Protein AF-A0A0M3KHB4-F1 (afdb_monomer)

Secondary structure (DSSP, 8-state):
--HHHHHHHHHHHHHHHH-TTTTTSPP--EEEEEEE-TTS-EEEEEEE--S-HHHHHHHEEEEEEEETTEEEEEEEEETT--S-SEEEETTTEEEEEE---BTTB--PPEEEEEE--

Sequence (117 aa):
LEFCHVVGLNILYDVTNFNEFIVATPPMACSSIVTEDSKGAILHGRNLDYMMQGLMKNISILVDFTQNHKVVYSSVTFAFFAGITTGQRPNAFTLSLNARSVYCKTEPPFIFALKTS

Foldseek 3Di:
DDPVVLVCQQCVVVCCLPDPVNPVDPDFDKDKDWDADPVRFIDIDIDTDDPPCVQQVVQWDWDFDDDPNHGQKIAGDGPSHPDGQWIDGPQFWTWHWARDDDVPDDDDTDIDIDTGD

Organism: Anisakis simplex (NCBI:txid6269)

Structure (mmCIF, N/CA/C/O backbone):
data_AF-A0A0M3KHB4-F1
#
_entry.id   AF-A0A0M3KHB4-F1
#
loop_
_atom_site.group_PDB
_atom_site.id
_atom_site.type_symbol
_atom_site.label_atom_id
_atom_site.label_alt_id
_atom_site.label_comp_id
_atom_site.label_asym_id
_atom_site.label_entity_id
_atom_site.label_seq_id
_atom_site.pdbx_PDB_ins_code
_atom_site.Cartn_x
_atom_site.Cartn_y
_atom_site.Cartn_z
_atom_site.occupancy
_atom_site.B_iso_or_equiv
_atom_site.auth_seq_id
_atom_site.auth_comp_id
_atom_site.auth_asym_id
_atom_site.auth_atom_id
_atom_site.pdbx_PDB_model_n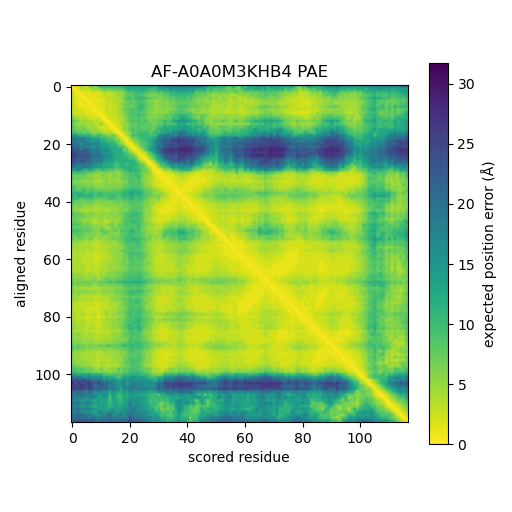um
ATOM 1 N N . LEU A 1 1 ? 19.248 -10.610 -10.320 1.00 73.62 1 LEU A N 1
ATOM 2 C CA . LEU A 1 1 ? 18.494 -9.339 -10.290 1.00 73.62 1 LEU A CA 1
ATOM 3 C C . LEU A 1 1 ? 19.510 -8.237 -10.016 1.00 73.62 1 LEU A C 1
ATOM 5 O O . LEU A 1 1 ? 20.079 -8.239 -8.936 1.00 73.62 1 LEU A O 1
ATOM 9 N N . GLU A 1 2 ? 19.806 -7.380 -10.993 1.00 88.75 2 GLU A N 1
ATOM 10 C CA . GLU A 1 2 ? 20.772 -6.277 -10.819 1.00 88.75 2 GLU A CA 1
ATOM 11 C C . GLU A 1 2 ? 20.215 -5.127 -9.968 1.00 88.75 2 GLU A C 1
ATOM 13 O O . GLU A 1 2 ? 19.006 -4.876 -9.971 1.00 88.75 2 GLU A O 1
ATOM 18 N N . PHE A 1 3 ? 21.104 -4.378 -9.308 1.00 87.50 3 PHE A N 1
ATOM 19 C CA . PHE A 1 3 ? 20.752 -3.213 -8.484 1.00 87.50 3 PHE A CA 1
ATOM 20 C C . PHE A 1 3 ? 19.894 -2.189 -9.243 1.00 87.50 3 PHE A C 1
ATOM 22 O O . PHE A 1 3 ? 18.892 -1.705 -8.717 1.00 87.50 3 PHE A O 1
ATOM 29 N N . CYS A 1 4 ? 20.216 -1.931 -10.513 1.00 87.19 4 CYS A N 1
ATOM 30 C CA . CYS A 1 4 ? 19.464 -1.007 -11.362 1.00 87.19 4 CYS A CA 1
ATOM 31 C C . CYS A 1 4 ? 17.982 -1.392 -11.507 1.00 87.19 4 CYS A C 1
ATOM 33 O O . CYS A 1 4 ? 17.131 -0.509 -11.573 1.00 87.19 4 CYS A O 1
ATOM 35 N N . HIS A 1 5 ? 17.647 -2.689 -11.510 1.00 84.81 5 HIS A N 1
ATOM 36 C CA . HIS A 1 5 ? 16.253 -3.136 -11.594 1.00 84.81 5 HIS A CA 1
ATOM 37 C C . HIS A 1 5 ? 15.487 -2.876 -10.293 1.00 84.81 5 HIS A C 1
ATOM 39 O O . HIS A 1 5 ? 14.330 -2.468 -10.338 1.00 84.81 5 HIS A O 1
ATOM 45 N N . VAL A 1 6 ? 16.133 -3.070 -9.138 1.00 86.56 6 VAL A N 1
ATOM 46 C CA . VAL A 1 6 ? 15.533 -2.773 -7.827 1.00 86.56 6 VAL A CA 1
ATOM 47 C C . VAL A 1 6 ? 15.284 -1.275 -7.696 1.00 86.56 6 VAL A C 1
ATOM 49 O O . VAL A 1 6 ? 14.182 -0.865 -7.343 1.00 86.56 6 VAL A O 1
ATOM 52 N N . VAL A 1 7 ? 16.277 -0.449 -8.037 1.00 87.81 7 VAL A N 1
ATOM 53 C CA . VAL A 1 7 ? 16.118 1.011 -8.043 1.00 87.81 7 VAL A CA 1
ATOM 54 C C . VAL A 1 7 ? 14.996 1.419 -8.994 1.00 87.81 7 VAL A C 1
ATOM 56 O O . VAL A 1 7 ? 14.117 2.176 -8.593 1.00 87.81 7 VAL A O 1
ATOM 59 N N . GLY A 1 8 ? 14.970 0.851 -10.204 1.00 84.12 8 GLY A N 1
ATOM 60 C CA . GLY A 1 8 ? 13.918 1.085 -11.191 1.00 84.12 8 GLY A CA 1
ATOM 61 C C . GLY A 1 8 ? 12.515 0.798 -10.654 1.00 84.12 8 GLY A C 1
ATOM 62 O O . GLY A 1 8 ? 11.627 1.618 -10.846 1.00 84.12 8 GLY A O 1
ATOM 63 N N . LEU A 1 9 ? 12.318 -0.306 -9.924 1.00 82.94 9 LEU A N 1
ATOM 64 C CA . LEU A 1 9 ? 11.037 -0.630 -9.280 1.00 82.94 9 LEU A CA 1
ATOM 65 C C . LEU A 1 9 ? 10.676 0.338 -8.144 1.00 82.94 9 LEU A C 1
ATOM 67 O O . LEU A 1 9 ? 9.507 0.684 -7.993 1.00 82.94 9 LEU A O 1
ATOM 71 N N . ASN A 1 10 ? 11.661 0.802 -7.370 1.00 85.94 10 ASN A N 1
ATOM 72 C CA . ASN A 1 10 ? 11.435 1.739 -6.263 1.00 85.94 10 ASN A CA 1
ATOM 73 C C . ASN A 1 10 ? 11.015 3.131 -6.721 1.00 85.94 10 ASN A C 1
ATOM 75 O O . ASN A 1 10 ? 10.249 3.783 -6.022 1.00 85.94 10 ASN A O 1
ATOM 79 N N . ILE A 1 11 ? 11.454 3.548 -7.906 1.00 83.81 11 ILE A N 1
ATOM 80 C CA . ILE A 1 11 ? 11.041 4.817 -8.510 1.00 83.81 11 ILE A CA 1
ATOM 81 C C . ILE A 1 11 ? 9.954 4.634 -9.572 1.00 83.81 11 ILE A C 1
ATOM 83 O O . ILE A 1 11 ? 9.504 5.621 -10.138 1.00 83.81 11 ILE A O 1
ATOM 87 N N . LEU A 1 12 ? 9.524 3.400 -9.872 1.00 77.69 12 LEU A N 1
ATOM 88 C CA . LEU A 1 12 ? 8.580 3.120 -10.958 1.00 77.69 12 LEU A CA 1
ATOM 89 C C . LEU A 1 12 ? 7.276 3.884 -10.755 1.00 77.69 12 LEU A C 1
ATOM 91 O O . LEU A 1 12 ? 6.792 4.522 -11.685 1.00 77.69 12 LEU A O 1
ATOM 95 N N . TYR A 1 13 ? 6.730 3.830 -9.539 1.00 67.88 13 TYR A N 1
ATOM 96 C CA . TYR A 1 13 ? 5.481 4.504 -9.191 1.00 67.88 13 TYR A CA 1
ATOM 97 C C . TYR A 1 13 ? 5.566 6.023 -9.367 1.00 67.88 13 TYR A C 1
ATOM 99 O O . TYR A 1 13 ? 4.618 6.653 -9.826 1.00 67.88 13 TYR A O 1
ATOM 107 N N . ASP A 1 14 ? 6.720 6.598 -9.047 1.00 71.88 14 ASP A N 1
ATOM 108 C CA . ASP A 1 14 ? 6.966 8.024 -9.191 1.00 71.88 14 ASP A CA 1
ATOM 109 C C . ASP A 1 14 ? 7.191 8.371 -10.668 1.00 71.88 14 ASP A C 1
ATOM 111 O O . ASP A 1 14 ? 6.446 9.149 -11.255 1.00 71.88 14 ASP A O 1
ATOM 115 N N . VAL A 1 15 ? 8.165 7.746 -11.330 1.00 70.50 15 VAL A N 1
ATOM 116 C CA . VAL A 1 15 ? 8.561 8.061 -12.713 1.00 70.50 15 VAL A CA 1
ATOM 117 C C . VAL A 1 15 ? 7.410 7.881 -13.703 1.00 70.50 15 VAL A C 1
ATOM 119 O O . VAL A 1 15 ? 7.250 8.707 -14.601 1.00 70.50 15 VAL A O 1
ATOM 122 N N . THR A 1 16 ? 6.586 6.843 -13.537 1.00 66.25 16 THR A N 1
ATOM 123 C CA . THR A 1 16 ? 5.413 6.624 -14.405 1.00 66.25 16 THR A CA 1
ATOM 124 C C . THR A 1 16 ? 4.303 7.654 -14.187 1.00 66.25 16 THR A C 1
ATOM 126 O O . THR A 1 16 ? 3.514 7.876 -15.099 1.00 66.25 16 THR A O 1
ATOM 129 N N . ASN A 1 17 ? 4.276 8.328 -13.032 1.00 61.38 17 ASN A N 1
ATOM 130 C CA . ASN A 1 17 ? 3.385 9.458 -12.753 1.00 61.38 17 ASN A CA 1
ATOM 131 C C . ASN A 1 17 ? 3.978 10.826 -13.142 1.00 61.38 17 ASN A C 1
ATOM 133 O O . ASN A 1 17 ? 3.212 11.760 -13.367 1.00 61.38 17 ASN A O 1
ATOM 137 N N . PHE A 1 18 ? 5.309 10.973 -13.194 1.00 59.72 18 PHE A N 1
ATOM 138 C CA . PHE A 1 18 ? 5.978 12.271 -13.381 1.00 59.72 18 PHE A CA 1
ATOM 139 C C . PHE A 1 18 ? 6.367 12.607 -14.827 1.00 59.72 18 PHE A C 1
ATOM 141 O O . PHE A 1 18 ? 6.552 13.783 -15.133 1.00 59.72 18 PHE A O 1
ATOM 148 N N . ASN A 1 19 ? 6.540 11.625 -15.715 1.00 54.66 19 ASN A N 1
ATOM 149 C CA . ASN A 1 19 ? 7.155 11.882 -17.021 1.00 54.66 19 ASN A CA 1
ATOM 150 C C . ASN A 1 19 ? 6.124 12.063 -18.142 1.00 54.66 19 ASN A C 1
ATOM 152 O O . ASN A 1 19 ? 5.518 11.089 -18.581 1.00 54.66 19 ASN A O 1
ATOM 156 N N . GLU A 1 20 ? 5.995 13.282 -18.678 1.00 53.94 20 GLU A N 1
ATOM 157 C CA . GLU A 1 20 ? 5.080 13.629 -19.784 1.00 53.94 20 GLU A CA 1
ATOM 158 C C . GLU A 1 20 ? 5.216 12.700 -21.012 1.00 53.94 20 GLU A C 1
ATOM 160 O O . GLU A 1 20 ? 4.230 12.377 -21.670 1.00 53.94 20 GLU A O 1
ATOM 165 N N . PHE A 1 21 ? 6.425 12.190 -21.278 1.00 52.19 21 PHE A N 1
ATOM 166 C CA . PHE A 1 21 ? 6.703 11.239 -22.364 1.00 52.19 21 PHE A CA 1
ATOM 167 C C . PHE A 1 21 ? 6.065 9.847 -22.152 1.00 52.19 21 PHE A C 1
ATOM 169 O O . PHE A 1 21 ? 5.770 9.148 -23.116 1.00 52.19 21 PHE A O 1
ATOM 176 N N . ILE A 1 22 ? 5.820 9.451 -20.897 1.00 52.44 22 ILE A N 1
ATOM 177 C CA . ILE A 1 22 ? 5.113 8.213 -20.509 1.00 52.44 22 ILE A CA 1
ATOM 178 C C . ILE A 1 22 ? 3.624 8.504 -20.204 1.00 52.44 22 ILE A C 1
ATOM 180 O O . ILE A 1 22 ? 2.781 7.615 -20.290 1.00 52.44 22 ILE A O 1
ATOM 184 N N . VAL A 1 23 ? 3.255 9.763 -19.941 1.00 48.62 23 VAL A N 1
ATOM 185 C CA . VAL A 1 23 ? 1.866 10.229 -19.710 1.00 48.62 23 VAL A CA 1
ATOM 186 C C . VAL A 1 23 ? 0.977 10.133 -20.966 1.00 48.62 23 VAL A C 1
ATOM 188 O O . VAL A 1 23 ? -0.240 10.265 -20.874 1.00 48.62 23 VAL A O 1
ATOM 191 N N . ALA A 1 24 ? 1.535 9.807 -22.138 1.00 46.31 24 ALA A N 1
ATOM 192 C CA . ALA A 1 24 ? 0.745 9.413 -23.310 1.00 46.31 24 ALA A CA 1
ATOM 193 C C . ALA A 1 24 ? -0.013 8.075 -23.121 1.00 46.31 24 ALA A C 1
ATOM 195 O O . ALA A 1 24 ? -0.871 7.733 -23.936 1.00 46.31 24 ALA A O 1
ATOM 196 N N . THR A 1 25 ? 0.278 7.321 -22.054 1.00 47.41 25 THR A N 1
ATOM 197 C CA . THR A 1 25 ? -0.516 6.160 -21.625 1.00 47.41 25 THR A CA 1
ATOM 198 C C . THR A 1 25 ? -1.530 6.552 -20.542 1.00 47.41 25 THR A C 1
ATOM 200 O O . THR A 1 25 ? -1.199 7.365 -19.680 1.00 47.41 25 THR A O 1
ATOM 203 N N . PRO A 1 26 ? -2.765 6.003 -20.569 1.00 51.03 26 PRO A N 1
ATOM 204 C CA . PRO A 1 26 ? -3.822 6.377 -19.632 1.00 51.03 26 PRO A CA 1
ATOM 205 C C . PRO A 1 26 ? -3.344 6.238 -18.179 1.00 51.03 26 PRO A C 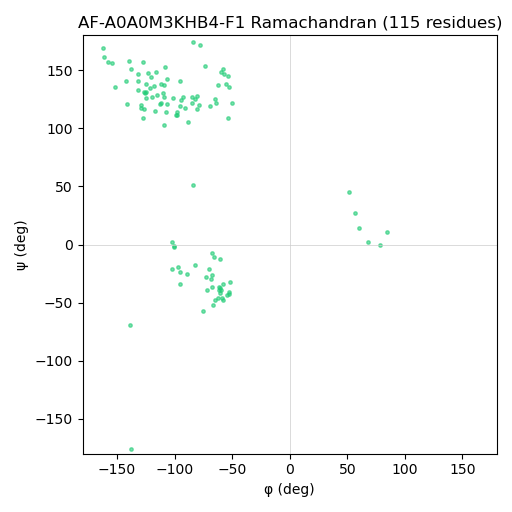1
ATOM 207 O O . PRO A 1 26 ? -2.550 5.339 -17.882 1.00 51.03 26 PRO A O 1
ATOM 210 N N . PRO A 1 27 ? -3.799 7.135 -17.286 1.00 55.19 27 PRO A N 1
ATOM 211 C CA . PRO A 1 27 ? -3.243 7.283 -15.948 1.00 55.19 27 PRO A CA 1
ATOM 212 C C . PRO A 1 27 ? -3.312 5.967 -15.177 1.00 55.19 27 PRO A C 1
ATOM 214 O O . PRO A 1 27 ? -4.267 5.203 -15.325 1.00 55.19 27 PRO A O 1
ATOM 217 N N . MET A 1 28 ? -2.325 5.728 -14.308 1.00 59.72 28 MET A N 1
ATOM 218 C CA . MET A 1 28 ? -2.473 4.735 -13.248 1.00 59.72 28 MET A CA 1
ATOM 219 C C . MET A 1 28 ? -3.751 5.060 -12.477 1.00 59.72 28 MET A C 1
ATOM 221 O O . MET A 1 28 ? -3.836 6.074 -11.781 1.00 59.72 28 MET A O 1
ATOM 225 N N . ALA A 1 29 ? -4.773 4.227 -12.655 1.00 64.12 29 ALA A N 1
ATOM 226 C CA . ALA A 1 29 ? -6.047 4.414 -11.998 1.00 64.12 29 ALA A CA 1
ATOM 227 C C . ALA A 1 29 ? -5.939 3.832 -10.589 1.00 64.12 29 ALA A C 1
ATOM 229 O O . ALA A 1 29 ? -5.517 2.700 -10.358 1.00 64.12 29 ALA A O 1
ATOM 230 N N . CYS A 1 30 ? -6.250 4.657 -9.603 1.00 74.75 30 CYS A N 1
ATOM 231 C CA . CYS A 1 30 ? -6.324 4.228 -8.222 1.00 74.75 30 CYS A CA 1
ATOM 232 C C . CYS A 1 30 ? -7.665 4.699 -7.685 1.00 74.75 30 CYS A C 1
ATOM 234 O O . CYS A 1 30 ? -7.934 5.897 -7.644 1.00 74.75 30 CYS A O 1
ATOM 236 N N . SER A 1 31 ? -8.514 3.758 -7.287 1.00 84.75 31 SER A N 1
ATOM 237 C CA . SER A 1 31 ? -9.752 4.067 -6.576 1.00 84.75 31 SER A CA 1
ATOM 238 C C . SER A 1 31 ? -9.625 3.598 -5.139 1.00 84.75 31 SER A C 1
ATOM 240 O O . SER A 1 31 ? -9.264 2.446 -4.905 1.00 84.75 31 SER A O 1
ATOM 242 N N . SER A 1 32 ? -9.944 4.478 -4.196 1.00 88.50 32 SER A N 1
ATOM 243 C CA . SER A 1 32 ? -10.046 4.153 -2.772 1.00 88.50 32 SER A CA 1
ATOM 244 C C . SER A 1 32 ? -11.421 4.554 -2.272 1.00 88.50 32 SER A C 1
ATOM 246 O O . SER A 1 32 ? -11.927 5.616 -2.630 1.00 88.50 32 SER A O 1
ATOM 248 N N . ILE A 1 33 ? -12.018 3.698 -1.453 1.00 90.12 33 ILE A N 1
ATOM 249 C CA . ILE A 1 33 ? -13.320 3.903 -0.833 1.00 90.12 33 ILE A CA 1
ATOM 250 C C . ILE A 1 33 ? -13.131 3.738 0.662 1.00 90.12 33 ILE A C 1
ATOM 252 O O . ILE A 1 33 ? -12.569 2.739 1.120 1.00 90.12 33 ILE A O 1
ATOM 256 N N . VAL A 1 34 ? -13.639 4.707 1.413 1.00 91.56 34 VAL A N 1
ATOM 257 C CA . VAL A 1 34 ? -13.748 4.590 2.858 1.00 91.56 34 VAL A CA 1
ATOM 258 C C . VAL A 1 34 ? -15.179 4.879 3.259 1.00 91.56 34 VAL A C 1
ATOM 260 O O . VAL A 1 34 ? -15.778 5.847 2.795 1.00 91.56 34 VAL A O 1
ATOM 263 N N . THR A 1 35 ? -15.734 4.007 4.087 1.00 91.69 35 THR A N 1
ATOM 264 C CA . THR A 1 35 ? -17.098 4.112 4.587 1.00 91.69 35 THR A CA 1
ATOM 265 C C . THR A 1 35 ? -17.144 3.723 6.058 1.00 91.69 35 THR A C 1
ATOM 267 O O . THR A 1 35 ? -16.249 3.044 6.562 1.00 91.69 35 THR A O 1
ATOM 270 N N . GLU A 1 36 ? -18.179 4.183 6.741 1.00 93.19 36 GLU A N 1
ATOM 271 C CA . GLU A 1 36 ? -18.501 3.832 8.116 1.00 93.19 36 GLU A CA 1
ATOM 272 C C . GLU A 1 36 ? -19.834 3.084 8.094 1.00 93.19 36 GLU A C 1
ATOM 274 O O . GLU A 1 36 ? -20.794 3.541 7.466 1.00 93.19 36 GLU A O 1
ATOM 279 N N . ASP A 1 37 ? -19.887 1.907 8.717 1.00 90.31 37 ASP A N 1
ATOM 280 C CA . ASP A 1 37 ? -21.130 1.149 8.821 1.00 90.31 37 ASP A CA 1
ATOM 281 C C . ASP A 1 37 ? -22.059 1.717 9.912 1.00 90.31 37 ASP A C 1
ATOM 283 O O . ASP A 1 37 ? -21.689 2.566 10.719 1.00 90.31 37 ASP A O 1
ATOM 287 N N . SER A 1 38 ? -23.294 1.213 9.986 1.00 94.56 38 SER A N 1
ATOM 288 C CA . SER A 1 38 ? -24.276 1.651 10.997 1.00 94.56 38 SER A CA 1
ATOM 289 C C . SER A 1 38 ? -23.856 1.421 12.461 1.00 94.56 38 SER A C 1
ATOM 291 O O . SER A 1 38 ? -24.523 1.911 13.368 1.00 94.56 38 SER A O 1
ATOM 293 N N . LYS A 1 39 ? -22.802 0.632 12.702 1.00 93.88 39 LYS A N 1
ATOM 294 C CA . LYS A 1 39 ? -22.264 0.301 14.026 1.00 93.88 39 LYS A CA 1
ATOM 295 C C . LYS A 1 39 ? -21.000 1.109 14.351 1.00 93.88 39 LYS A C 1
ATOM 297 O O . LYS A 1 39 ? -20.426 0.896 15.416 1.00 93.88 39 LYS A O 1
ATOM 302 N N . GLY A 1 40 ? -20.580 2.014 13.465 1.00 89.56 40 GLY A N 1
ATOM 303 C CA . GLY A 1 40 ? -19.376 2.830 13.616 1.00 89.56 40 GLY A CA 1
ATOM 304 C C . GLY A 1 40 ? -18.086 2.145 13.155 1.00 89.56 40 GLY A C 1
ATOM 305 O O . GLY A 1 40 ? -16.997 2.644 13.436 1.00 89.56 40 GLY A O 1
ATOM 306 N N . ALA A 1 41 ? -18.169 0.998 12.470 1.00 89.31 41 ALA A N 1
ATOM 307 C CA . ALA A 1 41 ? -16.989 0.311 11.958 1.00 89.31 41 ALA A CA 1
ATOM 308 C C . ALA A 1 41 ? -16.508 0.959 10.653 1.00 89.31 41 ALA A C 1
ATOM 310 O O . ALA A 1 41 ? -17.265 1.101 9.691 1.00 89.31 41 ALA A O 1
ATOM 311 N N . ILE A 1 42 ? -15.220 1.302 10.603 1.00 91.12 42 ILE A N 1
ATOM 312 C CA . ILE A 1 42 ? -14.586 1.881 9.416 1.00 91.12 42 ILE A CA 1
ATOM 313 C C . ILE A 1 42 ? -14.148 0.769 8.462 1.00 91.12 42 ILE A C 1
ATOM 315 O O . ILE A 1 42 ? -13.327 -0.081 8.811 1.00 91.12 42 ILE A O 1
ATOM 319 N N . LEU A 1 43 ? -14.653 0.814 7.232 1.00 91.06 43 LEU A N 1
ATOM 320 C CA . LEU A 1 43 ? -14.286 -0.080 6.140 1.00 91.06 43 LEU A CA 1
ATOM 321 C C . LEU A 1 43 ? -13.475 0.697 5.104 1.00 91.06 43 LEU A C 1
ATOM 323 O O . LEU A 1 43 ? -13.925 1.725 4.600 1.00 91.06 43 LEU A O 1
ATOM 327 N N . HIS A 1 44 ? -12.295 0.188 4.757 1.00 92.94 44 HIS A N 1
ATOM 328 C CA . HIS A 1 44 ? -11.404 0.806 3.777 1.00 92.94 44 HIS A CA 1
ATOM 329 C C . HIS A 1 44 ? -11.026 -0.219 2.710 1.00 92.94 44 HIS A C 1
ATOM 331 O O . HIS A 1 44 ? -10.387 -1.230 2.999 1.00 92.94 44 HIS A O 1
ATOM 337 N N . GLY A 1 45 ? -11.431 0.050 1.472 1.00 90.38 45 GLY A N 1
ATOM 338 C CA . GLY A 1 45 ? -11.121 -0.768 0.305 1.00 90.38 45 GLY A CA 1
ATOM 339 C C . GLY A 1 45 ? -10.509 0.069 -0.810 1.00 90.38 45 GLY A C 1
ATOM 340 O O . GLY A 1 45 ? -10.701 1.283 -0.871 1.00 90.38 45 GLY A O 1
ATOM 341 N N . ARG A 1 46 ? -9.759 -0.574 -1.705 1.00 91.38 46 ARG A N 1
ATOM 342 C CA . ARG A 1 46 ? -9.140 0.108 -2.844 1.00 91.38 46 ARG A CA 1
ATOM 343 C C . ARG A 1 46 ? -8.889 -0.847 -4.014 1.00 91.38 46 ARG A C 1
ATOM 345 O O . ARG A 1 46 ? -8.711 -2.041 -3.798 1.00 91.38 46 ARG A O 1
ATOM 352 N N . ASN A 1 47 ? -8.805 -0.310 -5.229 1.00 88.31 47 ASN A N 1
ATOM 353 C CA . ASN A 1 47 ? -8.353 -1.021 -6.429 1.00 88.31 47 ASN A CA 1
ATOM 354 C C . ASN A 1 47 ? -7.106 -0.349 -7.011 1.00 88.31 47 ASN A C 1
ATOM 356 O O . ASN A 1 47 ? -7.145 0.871 -7.189 1.00 88.31 47 ASN A O 1
ATOM 360 N N . LEU A 1 48 ? -6.021 -1.111 -7.230 1.00 85.38 48 LEU A N 1
ATOM 361 C CA . LEU A 1 48 ? -4.703 -0.636 -7.689 1.00 85.38 48 LEU A CA 1
ATOM 362 C C . LEU A 1 48 ? -4.417 -1.074 -9.119 1.00 85.38 48 LEU A C 1
ATOM 364 O O . LEU A 1 48 ? -4.009 -2.213 -9.341 1.00 85.38 48 LEU A O 1
ATOM 368 N N . ASP A 1 49 ? -4.566 -0.151 -10.065 1.00 81.62 49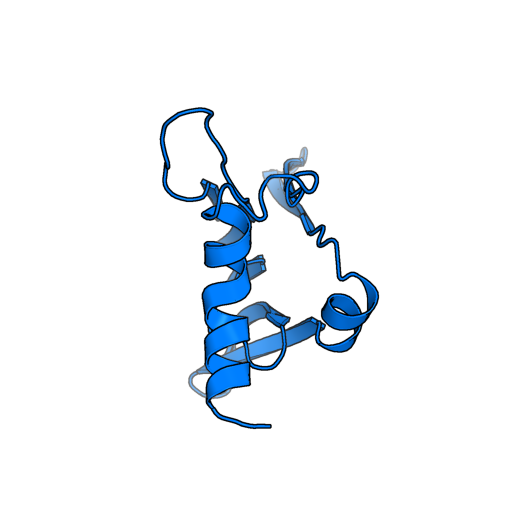 ASP A N 1
ATOM 369 C CA . ASP A 1 49 ? -4.418 -0.459 -11.480 1.00 81.62 49 ASP A CA 1
ATOM 370 C C . ASP A 1 49 ? -3.057 -0.008 -12.022 1.00 81.62 49 ASP A C 1
ATOM 372 O O . ASP A 1 49 ? -2.668 1.159 -11.933 1.00 81.62 49 ASP A O 1
ATOM 376 N N . TYR A 1 50 ? -2.349 -0.955 -12.640 1.00 76.12 50 TYR A N 1
ATOM 377 C CA . TYR A 1 50 ? -1.143 -0.719 -13.433 1.00 76.12 50 TYR A CA 1
ATOM 378 C C . TYR A 1 50 ? -1.342 -1.260 -14.846 1.00 76.12 50 TYR A C 1
ATOM 380 O O . TYR A 1 50 ? -1.948 -2.312 -15.028 1.00 76.12 50 TYR A O 1
ATOM 388 N N . MET A 1 51 ? -0.733 -0.616 -15.844 1.00 74.06 51 MET A N 1
ATOM 389 C CA . MET A 1 51 ? -0.724 -1.125 -17.224 1.00 74.06 51 MET A CA 1
ATOM 390 C C . MET A 1 51 ? -0.022 -2.489 -17.334 1.00 74.06 51 MET A C 1
ATOM 392 O O . MET A 1 51 ? -0.470 -3.373 -18.060 1.00 74.06 51 MET A O 1
ATOM 396 N N . MET A 1 52 ? 1.050 -2.699 -16.561 1.00 78.31 52 MET A N 1
ATOM 397 C CA . MET A 1 52 ? 1.827 -3.944 -16.548 1.00 78.31 52 MET A CA 1
ATOM 398 C C . MET A 1 52 ? 1.206 -5.012 -15.626 1.00 78.31 52 MET A C 1
ATOM 400 O O . MET A 1 52 ? 1.882 -5.570 -14.760 1.00 78.31 52 MET A O 1
ATOM 404 N N . GLN A 1 53 ? -0.091 -5.295 -15.789 1.00 80.31 53 GLN A N 1
ATOM 405 C CA . GLN A 1 53 ? -0.872 -6.140 -14.871 1.00 80.31 53 GLN A CA 1
ATOM 406 C C . GLN A 1 53 ? -0.231 -7.510 -14.609 1.00 80.31 53 GLN A C 1
ATOM 408 O O . GLN A 1 53 ? -0.186 -7.956 -13.466 1.00 80.31 53 GLN A O 1
ATOM 413 N N . GLY A 1 54 ? 0.296 -8.167 -15.650 1.00 85.81 54 GLY A N 1
ATOM 414 C CA . GLY A 1 54 ? 0.909 -9.494 -15.529 1.00 85.81 54 GLY A CA 1
ATOM 415 C C . GLY A 1 54 ? 2.134 -9.507 -14.613 1.00 85.81 54 GLY A C 1
ATOM 416 O O . GLY A 1 54 ? 2.232 -10.360 -13.732 1.00 85.81 54 GLY A O 1
ATOM 417 N N . LEU A 1 55 ? 3.035 -8.532 -14.777 1.00 85.19 55 LEU A N 1
ATOM 418 C CA . LEU A 1 55 ? 4.215 -8.397 -13.922 1.00 85.19 55 LEU A CA 1
ATOM 419 C C . LEU A 1 55 ? 3.804 -8.041 -12.496 1.00 85.19 55 LEU A C 1
ATOM 421 O O . LEU A 1 55 ? 4.194 -8.740 -11.566 1.00 85.19 55 LEU A O 1
ATOM 425 N N . MET A 1 56 ? 2.992 -6.989 -12.342 1.00 87.00 56 MET A N 1
ATOM 426 C CA . MET A 1 56 ? 2.613 -6.460 -11.032 1.00 87.00 56 MET A CA 1
ATOM 427 C C . MET A 1 56 ? 1.874 -7.510 -10.206 1.00 87.00 56 MET A C 1
ATOM 429 O O . MET A 1 56 ? 2.210 -7.708 -9.048 1.00 87.00 56 MET A O 1
ATOM 433 N N . LYS A 1 57 ? 0.958 -8.272 -10.818 1.00 89.56 57 LYS A N 1
ATOM 434 C CA . LYS A 1 57 ? 0.255 -9.377 -10.154 1.00 89.56 57 LYS A CA 1
ATOM 435 C C . LYS A 1 57 ? 1.198 -10.481 -9.674 1.00 89.56 57 LYS A C 1
ATOM 437 O O . LYS A 1 57 ? 0.970 -11.030 -8.603 1.00 89.56 57 LYS A O 1
ATOM 442 N N . ASN A 1 58 ? 2.230 -10.813 -10.451 1.00 91.94 58 ASN A N 1
ATOM 443 C CA . ASN A 1 58 ? 3.167 -11.885 -10.107 1.00 91.94 58 ASN A CA 1
ATOM 444 C C . ASN A 1 58 ? 4.111 -11.501 -8.957 1.00 91.94 58 ASN A C 1
ATOM 446 O O . ASN A 1 58 ? 4.578 -12.364 -8.223 1.00 91.94 58 ASN A O 1
ATOM 450 N N . ILE A 1 59 ? 4.393 -10.206 -8.805 1.00 91.62 59 ILE A N 1
ATOM 451 C CA . ILE A 1 59 ? 5.257 -9.694 -7.735 1.00 91.62 59 ILE A CA 1
ATOM 452 C C . ILE A 1 59 ? 4.469 -9.109 -6.558 1.00 91.62 59 ILE A C 1
ATOM 454 O O . ILE A 1 59 ? 5.090 -8.673 -5.594 1.00 91.62 59 ILE A O 1
ATOM 458 N N . SER A 1 60 ? 3.134 -9.095 -6.604 1.00 93.12 60 SER A N 1
ATOM 459 C CA . SER A 1 60 ? 2.290 -8.694 -5.475 1.00 93.12 60 SER A CA 1
ATOM 460 C C . SER A 1 60 ? 2.445 -9.669 -4.314 1.00 93.12 60 SER A C 1
ATOM 462 O O . SER A 1 60 ? 2.219 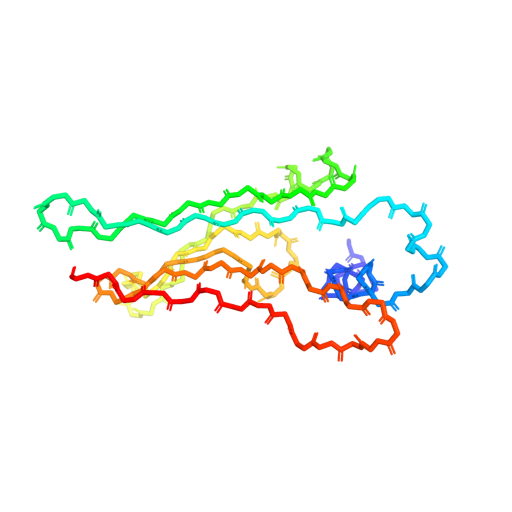-10.869 -4.458 1.00 93.12 60 SER A O 1
ATOM 464 N N . ILE A 1 61 ? 2.779 -9.138 -3.145 1.00 95.00 61 ILE A N 1
ATOM 465 C CA . ILE A 1 61 ? 2.997 -9.902 -1.921 1.00 95.00 61 ILE A CA 1
ATOM 466 C C . ILE A 1 61 ? 2.236 -9.278 -0.753 1.00 95.00 61 ILE A C 1
ATOM 468 O O . ILE A 1 61 ? 2.080 -8.059 -0.663 1.00 95.00 61 ILE A O 1
ATOM 472 N N . LEU A 1 62 ? 1.782 -10.137 0.158 1.00 96.00 62 LEU A N 1
ATOM 473 C CA . LEU A 1 62 ? 1.322 -9.740 1.483 1.00 96.00 62 LEU A CA 1
ATOM 474 C C . LEU A 1 62 ? 2.507 -9.850 2.444 1.00 96.00 62 LEU A C 1
ATOM 476 O O . LEU A 1 62 ? 3.149 -10.899 2.507 1.00 96.00 62 LEU A O 1
ATOM 480 N N . VAL A 1 63 ? 2.800 -8.781 3.177 1.00 96.31 63 VAL A N 1
ATOM 481 C CA . VAL A 1 63 ? 3.928 -8.731 4.112 1.00 96.31 63 VAL A CA 1
ATOM 482 C C . VAL A 1 63 ? 3.435 -8.336 5.492 1.00 96.31 63 VAL A C 1
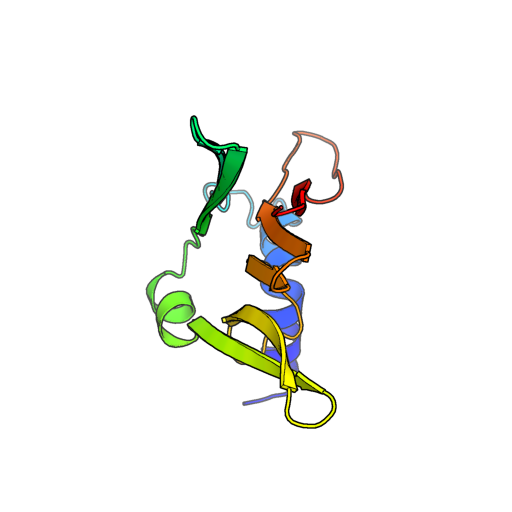ATOM 484 O O . VAL A 1 63 ? 2.819 -7.283 5.656 1.00 96.31 63 VAL A O 1
ATOM 487 N N . ASP A 1 64 ? 3.765 -9.158 6.484 1.00 96.94 64 ASP A N 1
ATOM 488 C CA . ASP A 1 64 ? 3.617 -8.826 7.895 1.00 96.94 64 ASP A CA 1
ATOM 489 C C . ASP A 1 64 ? 4.938 -8.291 8.438 1.00 96.94 64 ASP A C 1
ATOM 491 O O . ASP A 1 64 ? 5.961 -8.978 8.457 1.00 96.94 64 ASP A O 1
ATOM 495 N N . PHE A 1 65 ? 4.916 -7.051 8.912 1.00 95.62 65 PHE A N 1
ATOM 496 C CA . PHE A 1 65 ? 6.070 -6.425 9.530 1.00 95.62 65 PHE A CA 1
ATOM 497 C C . PHE A 1 65 ? 6.010 -6.695 11.019 1.00 95.62 65 PHE A C 1
ATOM 499 O O . PHE A 1 65 ? 5.068 -6.285 11.699 1.00 95.62 65 PHE A O 1
ATOM 506 N N . THR A 1 66 ? 7.013 -7.401 11.533 1.00 96.62 66 THR A N 1
ATOM 507 C CA . THR A 1 66 ? 7.047 -7.822 12.932 1.00 96.62 66 THR A CA 1
ATOM 508 C C . THR A 1 66 ? 8.092 -7.058 13.727 1.00 96.62 66 THR A C 1
ATOM 510 O O . THR A 1 66 ? 9.233 -6.923 13.293 1.00 96.62 66 THR A O 1
ATOM 513 N N . GLN A 1 67 ? 7.732 -6.638 14.935 1.00 96.50 67 GLN A N 1
ATOM 514 C CA . GLN A 1 67 ? 8.655 -6.142 15.949 1.00 96.50 67 GLN A CA 1
ATOM 515 C C . GLN A 1 67 ? 8.443 -6.971 17.216 1.00 96.50 67 GLN A C 1
ATOM 517 O O . GLN A 1 67 ? 7.304 -7.176 17.630 1.00 96.50 67 GLN A O 1
ATOM 522 N N . ASN A 1 68 ? 9.522 -7.476 17.822 1.00 96.62 68 ASN A N 1
ATOM 523 C CA . ASN A 1 68 ? 9.455 -8.346 19.006 1.00 96.62 68 ASN A CA 1
ATOM 524 C C . ASN A 1 68 ? 8.502 -9.545 18.813 1.00 96.62 68 ASN A C 1
ATOM 526 O O . ASN A 1 68 ? 7.663 -9.822 19.665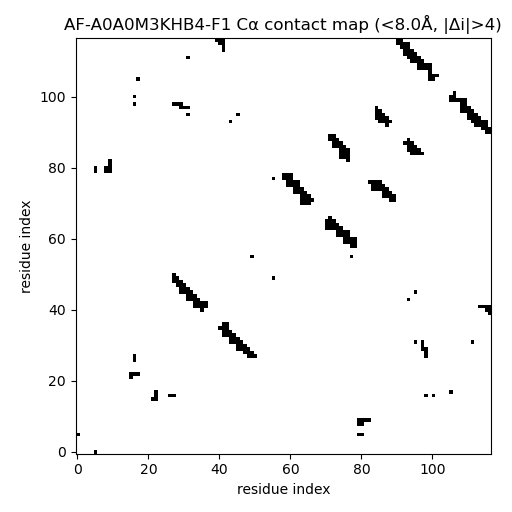 1.00 96.62 68 ASN A O 1
ATOM 530 N N . HIS A 1 69 ? 8.593 -10.218 17.659 1.00 95.31 69 HIS A N 1
ATOM 531 C CA . HIS A 1 69 ? 7.736 -11.354 17.275 1.00 95.31 69 HIS A CA 1
ATOM 532 C C . HIS A 1 69 ? 6.228 -11.053 17.193 1.00 95.31 69 HIS A C 1
ATOM 534 O O . HIS A 1 69 ? 5.419 -11.974 17.109 1.00 95.31 69 HIS A O 1
ATOM 540 N N . LYS A 1 70 ? 5.834 -9.774 17.173 1.00 95.12 70 LYS A N 1
ATOM 541 C CA . LYS A 1 70 ? 4.446 -9.338 17.006 1.00 95.12 70 LYS A CA 1
ATOM 542 C C . LYS A 1 70 ? 4.294 -8.514 15.734 1.00 95.12 70 LYS A C 1
ATOM 544 O O . LYS A 1 70 ? 5.106 -7.628 15.475 1.00 95.12 70 LYS A O 1
ATOM 549 N N . VAL A 1 71 ? 3.234 -8.764 14.970 1.00 95.62 71 VAL A N 1
ATOM 550 C CA . VAL A 1 71 ? 2.888 -7.954 13.793 1.00 95.62 71 VAL A CA 1
ATOM 551 C C . VAL A 1 71 ? 2.539 -6.531 14.237 1.00 95.62 71 VAL A C 1
ATOM 553 O O . VAL A 1 71 ? 1.640 -6.327 15.055 1.00 95.62 71 VAL A O 1
ATOM 556 N N . VAL A 1 72 ? 3.272 -5.548 13.713 1.00 95.88 72 VAL A N 1
ATOM 557 C CA . VAL A 1 72 ? 3.028 -4.117 13.939 1.00 95.88 72 VAL A CA 1
ATOM 558 C C . VAL A 1 72 ? 2.190 -3.499 12.829 1.00 95.88 72 VAL A C 1
ATOM 560 O O . VAL A 1 72 ? 1.381 -2.623 13.116 1.00 95.88 72 VAL A O 1
ATOM 563 N N . TYR A 1 73 ? 2.348 -3.952 11.588 1.00 95.38 73 TYR A N 1
ATOM 564 C CA . TYR A 1 73 ? 1.493 -3.597 10.458 1.00 95.38 73 TYR A CA 1
ATOM 565 C C . TYR A 1 73 ? 1.603 -4.660 9.363 1.00 95.38 73 TYR A C 1
ATOM 567 O O . TYR A 1 73 ? 2.604 -5.372 9.281 1.00 95.38 73 TYR A O 1
ATOM 575 N N . SER A 1 74 ? 0.578 -4.737 8.523 1.00 96.69 74 SER A N 1
ATOM 576 C CA . SER A 1 74 ? 0.526 -5.617 7.355 1.00 96.69 74 SER A CA 1
ATOM 577 C C . SER A 1 74 ? 0.350 -4.772 6.103 1.00 96.69 74 SER A C 1
ATOM 579 O O . SER A 1 74 ? -0.347 -3.754 6.136 1.00 96.69 74 SER A O 1
ATOM 581 N N . SER A 1 75 ? 0.956 -5.172 4.991 1.00 95.94 75 SER A N 1
ATOM 582 C CA . SER A 1 75 ? 0.804 -4.462 3.722 1.00 95.94 75 SER A CA 1
ATOM 583 C C . SER A 1 75 ? 0.620 -5.401 2.545 1.00 95.94 75 SER A C 1
ATOM 585 O O . SER A 1 75 ? 1.129 -6.520 2.536 1.00 95.94 75 SER A O 1
ATOM 587 N N . VAL A 1 76 ? -0.098 -4.910 1.536 1.00 94.88 76 VAL A N 1
ATOM 588 C CA . VAL A 1 76 ? -0.032 -5.457 0.183 1.00 94.88 76 VAL A CA 1
ATOM 589 C C . VAL A 1 76 ? 0.933 -4.565 -0.588 1.00 94.88 76 VAL A C 1
ATOM 591 O O . VAL A 1 76 ? 0.673 -3.375 -0.777 1.00 94.88 76 VAL A O 1
ATOM 594 N N . THR A 1 77 ? 2.070 -5.129 -0.980 1.00 92.62 77 THR A N 1
ATOM 595 C CA . THR A 1 77 ? 3.157 -4.421 -1.666 1.00 92.62 77 THR A CA 1
ATOM 596 C C . THR A 1 77 ? 3.716 -5.275 -2.805 1.00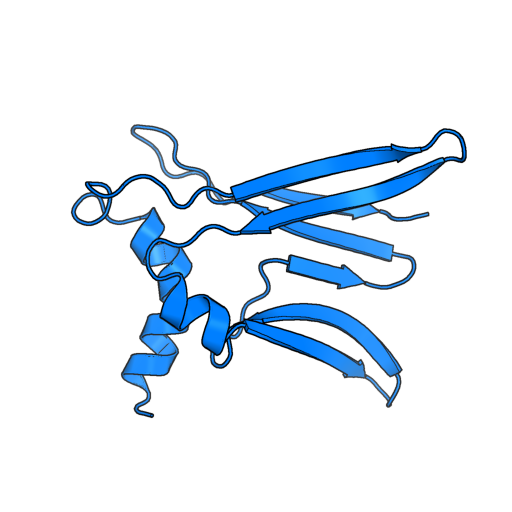 92.62 77 THR A C 1
ATOM 598 O O . THR A 1 77 ? 3.193 -6.350 -3.095 1.00 92.62 77 THR A O 1
ATOM 601 N N . PHE A 1 78 ? 4.762 -4.804 -3.474 1.00 91.88 78 PHE A N 1
ATOM 602 C CA . PHE A 1 78 ? 5.445 -5.536 -4.534 1.00 91.88 78 PHE A CA 1
ATOM 603 C C . PHE A 1 78 ? 6.802 -6.043 -4.044 1.00 91.88 78 PHE A C 1
ATOM 605 O O . PHE A 1 78 ? 7.516 -5.349 -3.321 1.00 91.88 78 PHE A O 1
ATOM 612 N N . ALA A 1 79 ? 7.194 -7.247 -4.455 1.00 91.44 79 ALA A N 1
ATOM 613 C CA . ALA A 1 79 ? 8.538 -7.747 -4.209 1.00 91.44 79 ALA A CA 1
ATOM 614 C C . ALA A 1 79 ? 9.572 -6.759 -4.773 1.00 91.44 79 ALA A C 1
ATOM 616 O O . ALA A 1 79 ? 9.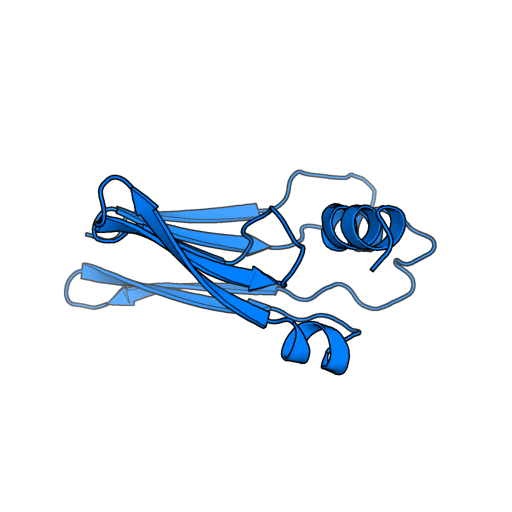404 -6.225 -5.870 1.00 91.44 79 ALA A O 1
ATOM 617 N N . PHE A 1 80 ? 10.645 -6.522 -4.014 1.00 89.69 80 PHE A N 1
ATOM 618 C CA . PHE A 1 80 ? 11.711 -5.556 -4.326 1.00 89.69 80 PHE A CA 1
ATOM 619 C C . PHE A 1 80 ? 11.308 -4.071 -4.280 1.00 89.69 80 PHE A C 1
ATOM 621 O O . PHE A 1 80 ? 12.160 -3.213 -4.512 1.00 89.69 80 PHE A O 1
ATOM 628 N N . PHE A 1 81 ? 10.063 -3.748 -3.920 1.00 89.94 81 PHE A N 1
ATOM 629 C CA . PHE A 1 81 ? 9.632 -2.388 -3.606 1.00 89.94 81 PHE A CA 1
ATOM 630 C C . PHE A 1 81 ? 9.728 -2.143 -2.094 1.00 89.94 81 PHE A C 1
ATOM 632 O O . PHE A 1 81 ? 9.163 -2.891 -1.300 1.00 89.94 81 PHE A O 1
ATOM 639 N N . ALA A 1 82 ? 10.455 -1.102 -1.683 1.00 91.00 82 ALA A N 1
ATOM 640 C CA . ALA A 1 82 ? 10.647 -0.767 -0.272 1.00 91.00 82 ALA A CA 1
ATOM 641 C C . ALA A 1 82 ? 9.475 0.032 0.325 1.00 91.00 82 ALA A C 1
ATOM 643 O O . ALA A 1 82 ? 9.350 0.125 1.545 1.00 91.00 82 ALA A O 1
ATOM 644 N N . GLY A 1 83 ? 8.630 0.630 -0.520 1.00 88.88 83 GLY A N 1
ATOM 645 C CA . GLY A 1 83 ? 7.488 1.430 -0.089 1.00 88.88 83 GLY A CA 1
ATOM 646 C C . GLY A 1 83 ? 6.232 0.612 0.222 1.00 88.88 83 GLY A C 1
ATOM 647 O O . GLY A 1 83 ? 6.145 -0.595 -0.018 1.00 88.88 83 GLY A O 1
ATOM 648 N N . ILE A 1 84 ? 5.214 1.307 0.737 1.00 89.25 84 ILE A N 1
ATOM 649 C CA . ILE A 1 84 ? 3.881 0.757 1.005 1.00 89.25 84 ILE A CA 1
ATOM 650 C C . ILE A 1 84 ? 2.843 1.673 0.370 1.00 89.25 84 ILE A C 1
ATOM 652 O O . ILE A 1 84 ? 2.740 2.843 0.726 1.00 89.25 84 ILE A O 1
ATOM 656 N N . THR A 1 85 ? 2.050 1.124 -0.548 1.00 87.00 85 THR A N 1
ATOM 657 C CA . THR A 1 85 ? 0.918 1.831 -1.168 1.00 87.00 85 THR A CA 1
ATOM 658 C C . THR A 1 85 ? -0.424 1.411 -0.581 1.00 87.00 85 THR A C 1
ATOM 660 O O . THR A 1 85 ? -1.397 2.151 -0.693 1.00 87.00 85 THR A O 1
ATOM 663 N N . THR A 1 86 ? -0.488 0.230 0.040 1.00 93.38 86 THR A N 1
ATOM 664 C CA . THR A 1 86 ? -1.685 -0.313 0.689 1.00 93.38 86 THR A CA 1
ATOM 665 C C . THR A 1 86 ? -1.274 -1.027 1.969 1.00 93.38 86 THR A C 1
ATOM 667 O O . THR A 1 86 ? -0.488 -1.973 1.921 1.00 93.38 86 THR A O 1
ATOM 670 N N . GLY A 1 87 ? -1.790 -0.603 3.119 1.00 94.56 87 GLY A N 1
ATOM 671 C CA . GLY A 1 87 ? -1.426 -1.229 4.386 1.00 94.56 87 GLY A CA 1
ATOM 672 C C . GLY A 1 87 ? -2.385 -0.950 5.527 1.00 94.56 87 GLY A C 1
ATOM 673 O O . GLY A 1 87 ? -3.273 -0.105 5.436 1.00 94.56 87 GLY A O 1
ATOM 674 N N . GLN A 1 88 ? -2.194 -1.679 6.617 1.00 95.31 88 GLN A N 1
ATOM 675 C CA . GLN A 1 88 ? -2.981 -1.545 7.830 1.00 95.31 88 GLN A CA 1
ATOM 676 C C . GLN A 1 88 ? -2.115 -1.714 9.069 1.00 95.31 88 GLN A C 1
ATOM 678 O O . GLN A 1 88 ? -1.256 -2.592 9.144 1.00 95.31 88 GLN A O 1
ATOM 683 N N . ARG A 1 89 ? -2.393 -0.894 10.073 1.00 94.31 89 ARG A N 1
ATOM 684 C CA . ARG A 1 89 ? -1.922 -1.076 11.435 1.00 94.31 89 ARG A CA 1
ATOM 685 C C . ARG A 1 89 ? -3.113 -1.518 12.288 1.00 94.31 89 ARG A C 1
ATOM 687 O O . ARG A 1 89 ? -4.031 -0.712 12.468 1.00 94.31 89 ARG A O 1
ATOM 694 N N . PRO A 1 90 ? -3.107 -2.754 12.822 1.00 90.38 90 PRO A N 1
ATOM 695 C CA . PRO A 1 90 ? -4.209 -3.265 13.631 1.00 90.38 90 PRO A CA 1
ATOM 696 C C . PRO A 1 90 ? -4.566 -2.319 14.783 1.00 90.38 90 PRO A C 1
ATOM 698 O O . PRO A 1 90 ? -3.671 -1.830 15.478 1.00 90.38 90 PRO A O 1
ATOM 701 N N . ASN A 1 91 ? -5.866 -2.083 14.986 1.00 87.88 91 ASN A N 1
ATOM 702 C CA . ASN A 1 91 ? -6.418 -1.206 16.031 1.00 87.88 91 ASN A CA 1
ATOM 703 C C . ASN A 1 91 ? -5.886 0.239 15.985 1.00 87.88 91 ASN A C 1
ATOM 705 O O . ASN A 1 91 ? -5.773 0.904 17.016 1.00 87.88 91 ASN A O 1
ATOM 709 N N . ALA A 1 92 ? -5.476 0.711 14.806 1.00 91.31 92 ALA A N 1
ATOM 710 C CA . ALA A 1 92 ? -5.002 2.074 14.640 1.00 91.31 92 ALA A CA 1
ATOM 711 C C . ALA A 1 92 ? -5.519 2.688 13.348 1.00 91.31 92 ALA A C 1
ATOM 713 O O . ALA A 1 92 ? -6.319 3.607 13.425 1.00 91.31 92 ALA A O 1
ATOM 714 N N . PHE A 1 93 ? -5.067 2.237 12.176 1.00 92.31 93 PHE A N 1
ATOM 715 C CA . PHE A 1 93 ? -5.469 2.845 10.908 1.00 92.31 93 PHE A CA 1
ATOM 716 C C . PHE A 1 93 ? -5.230 1.935 9.707 1.00 92.31 93 PHE A C 1
ATOM 718 O O . PHE A 1 93 ? -4.404 1.024 9.740 1.00 92.31 93 PHE A O 1
ATOM 725 N N . THR A 1 94 ? -5.901 2.255 8.609 1.00 94.00 94 THR A N 1
ATOM 726 C CA . THR A 1 94 ? -5.648 1.698 7.274 1.00 94.00 94 THR A CA 1
ATOM 727 C C . THR A 1 94 ? -5.184 2.807 6.337 1.00 94.00 94 THR A C 1
ATOM 729 O O . THR A 1 94 ? -5.583 3.959 6.507 1.00 94.00 94 THR A O 1
ATOM 732 N N . LEU A 1 95 ? -4.331 2.474 5.368 1.00 92.56 95 LEU A N 1
ATOM 733 C CA . LEU A 1 95 ? -3.709 3.417 4.443 1.00 92.56 95 LEU A CA 1
ATOM 734 C C . LEU A 1 95 ? -3.832 2.939 2.994 1.00 92.56 95 LEU A C 1
ATOM 736 O O . LEU A 1 95 ? -3.502 1.791 2.686 1.00 92.56 95 LEU A O 1
ATOM 740 N N . SER A 1 96 ? -4.239 3.845 2.105 1.00 91.19 96 SER A N 1
ATOM 741 C CA . SER A 1 96 ? -4.096 3.690 0.657 1.00 91.19 96 SER A CA 1
ATOM 742 C C . SER A 1 96 ? -3.498 4.952 0.032 1.00 91.19 96 SER A C 1
ATOM 744 O O . SER A 1 96 ? -3.806 6.074 0.444 1.00 91.19 96 SER A O 1
ATOM 746 N N . LEU A 1 97 ? -2.609 4.754 -0.943 1.00 86.94 97 LEU A N 1
ATOM 747 C CA . LEU A 1 97 ? -1.924 5.817 -1.670 1.00 86.94 97 LEU A CA 1
ATOM 748 C C . LEU A 1 97 ? -2.395 5.843 -3.126 1.00 86.94 97 LEU A C 1
ATOM 750 O O . LEU A 1 97 ? -2.250 4.855 -3.855 1.00 86.94 97 LEU A O 1
ATOM 754 N N . ASN A 1 98 ? -2.941 6.991 -3.531 1.00 81.75 98 ASN A N 1
ATOM 755 C CA . ASN A 1 98 ? -3.448 7.213 -4.880 1.00 81.75 98 ASN A CA 1
ATOM 756 C C . ASN A 1 98 ? -2.580 8.227 -5.623 1.00 81.75 98 ASN A C 1
ATOM 758 O O . ASN A 1 98 ? -2.203 9.272 -5.078 1.00 81.75 98 ASN A O 1
ATOM 762 N N . ALA A 1 99 ? -2.316 7.924 -6.894 1.00 75.19 99 ALA A N 1
ATOM 763 C CA . ALA A 1 99 ? -1.670 8.848 -7.806 1.00 75.19 99 ALA A CA 1
ATOM 764 C C . ALA A 1 99 ? -2.550 10.091 -7.973 1.00 75.19 99 ALA A C 1
ATOM 766 O O . ALA A 1 99 ? -3.773 9.990 -8.102 1.00 75.19 99 ALA A O 1
ATOM 767 N N . ARG A 1 100 ? -1.927 11.268 -7.972 1.00 72.50 100 ARG A N 1
ATOM 768 C CA . ARG A 1 100 ? -2.611 12.540 -8.187 1.00 72.50 100 ARG A CA 1
ATOM 769 C C . ARG A 1 100 ? -1.903 13.297 -9.298 1.00 72.50 100 ARG A C 1
ATOM 771 O O . ARG A 1 100 ? -0.799 13.789 -9.106 1.00 72.50 100 ARG A O 1
ATOM 778 N N . SER A 1 101 ? -2.559 13.385 -10.451 1.00 62.44 101 SER A N 1
ATOM 779 C CA . SER A 1 101 ? -2.110 14.202 -11.577 1.00 62.44 101 SER A CA 1
ATOM 780 C C . SER A 1 101 ? -3.002 15.434 -11.678 1.00 62.44 101 SER A C 1
ATOM 782 O O . SER A 1 101 ? -4.221 15.310 -11.802 1.00 62.44 101 SER A O 1
ATOM 784 N N . VAL A 1 102 ? -2.410 16.624 -11.584 1.00 58.66 102 VAL A N 1
ATOM 785 C CA . VAL A 1 102 ? -3.089 17.884 -11.894 1.00 58.66 102 VAL A CA 1
ATOM 786 C C . VAL A 1 102 ? -2.431 18.420 -13.158 1.00 58.66 102 VAL A C 1
ATOM 788 O O . VAL A 1 102 ? -1.218 18.630 -13.185 1.00 58.66 102 VAL A O 1
ATOM 791 N N . TYR A 1 103 ? -3.218 18.623 -14.219 1.00 47.16 103 TYR A N 1
ATOM 792 C CA . TYR A 1 103 ? -2.721 19.255 -15.441 1.00 47.16 103 TYR A CA 1
ATOM 793 C C . TYR A 1 103 ? -1.988 20.554 -15.064 1.00 47.16 103 TYR A C 1
ATOM 795 O O . TYR A 1 103 ? -2.566 21.442 -14.437 1.00 47.16 103 TYR A O 1
ATOM 803 N N . CYS A 1 104 ? -0.711 20.643 -15.447 1.00 51.09 104 CYS A N 1
ATOM 804 C CA . CYS A 1 104 ? 0.176 21.795 -15.256 1.00 51.09 104 CYS A CA 1
ATOM 805 C C . CYS A 1 104 ? 0.805 22.012 -13.854 1.00 51.09 104 CYS A C 1
ATOM 807 O O . CYS A 1 104 ? 1.612 22.931 -13.730 1.00 51.09 104 CYS A O 1
ATOM 809 N N . LYS A 1 105 ? 0.549 21.189 -12.814 1.00 45.72 105 LYS A N 1
ATOM 810 C CA . LYS A 1 105 ? 1.341 21.200 -11.552 1.00 45.72 105 LYS A CA 1
ATOM 811 C C . LYS A 1 105 ? 1.370 19.839 -10.848 1.00 45.72 105 LYS A C 1
ATOM 813 O O . LYS A 1 105 ? 0.344 19.204 -10.653 1.00 45.72 105 LYS A O 1
ATOM 818 N N . THR A 1 106 ? 2.545 19.422 -10.383 1.00 52.19 106 THR A N 1
ATOM 819 C CA . THR A 1 106 ? 2.708 18.234 -9.532 1.00 52.19 106 THR A CA 1
ATOM 820 C C . THR A 1 106 ? 2.316 18.555 -8.088 1.00 52.19 106 THR A C 1
ATOM 822 O O . THR A 1 106 ? 2.941 19.410 -7.460 1.00 52.19 106 THR A O 1
ATOM 825 N N . GLU A 1 107 ? 1.315 17.862 -7.545 1.00 56.59 107 GLU A N 1
ATOM 826 C CA . GLU A 1 107 ? 0.998 17.865 -6.110 1.00 56.59 107 GLU A CA 1
ATOM 827 C C . GLU A 1 107 ? 1.369 16.510 -5.485 1.00 56.59 107 GLU A C 1
ATOM 829 O O . GLU A 1 107 ? 1.388 15.501 -6.193 1.00 56.59 107 GLU A O 1
ATOM 834 N N . PRO A 1 108 ? 1.682 16.457 -4.177 1.00 57.34 108 PRO A N 1
ATOM 835 C CA . PRO A 1 108 ? 1.971 15.196 -3.501 1.00 57.34 108 PRO A CA 1
ATOM 836 C C . PRO A 1 108 ? 0.795 14.203 -3.620 1.00 57.34 108 PRO A C 1
ATOM 838 O O . PRO A 1 108 ? -0.366 14.629 -3.713 1.00 57.34 108 PRO A O 1
ATOM 841 N N . PRO A 1 109 ? 1.074 12.883 -3.609 1.00 59.75 109 PRO A N 1
ATOM 842 C CA . PRO A 1 109 ? 0.044 11.853 -3.719 1.00 59.75 109 PRO A CA 1
ATOM 843 C C . PRO A 1 109 ? -0.971 11.965 -2.581 1.00 59.75 109 PRO A C 1
ATOM 845 O O . PRO A 1 109 ? -0.641 12.368 -1.462 1.00 59.75 109 PRO A O 1
ATOM 848 N N . PHE A 1 110 ? -2.220 11.589 -2.860 1.00 55.91 110 PHE A N 1
ATOM 849 C CA . PHE A 1 110 ? -3.265 11.621 -1.843 1.00 55.91 110 PHE A CA 1
ATOM 850 C C . PHE A 1 110 ? -3.143 10.372 -0.969 1.00 55.91 110 PHE A C 1
ATOM 852 O O . PHE A 1 110 ? -3.287 9.245 -1.452 1.00 55.91 110 PHE A O 1
ATOM 859 N N . ILE A 1 111 ? -2.859 10.580 0.315 1.00 62.31 111 ILE A N 1
ATOM 860 C CA . ILE A 1 111 ? -2.801 9.518 1.317 1.00 62.31 111 ILE A CA 1
ATOM 861 C C . ILE A 1 111 ? -4.128 9.525 2.066 1.00 62.31 111 ILE A C 1
ATOM 863 O O . ILE A 1 111 ? -4.407 10.441 2.838 1.00 62.31 111 ILE A O 1
ATOM 867 N N . PHE A 1 112 ? -4.935 8.486 1.868 1.00 65.31 112 PHE A N 1
ATOM 868 C CA . PHE A 1 112 ? -6.063 8.224 2.754 1.00 65.31 112 PHE A CA 1
ATOM 869 C C . PHE A 1 112 ? -5.571 7.355 3.901 1.00 65.31 112 PHE A C 1
ATOM 871 O O . PHE A 1 112 ? -5.332 6.166 3.711 1.00 65.31 112 PHE A O 1
ATOM 878 N N . ALA A 1 113 ? -5.419 7.952 5.082 1.00 62.78 113 ALA A N 1
ATOM 879 C CA . ALA A 1 113 ? -5.186 7.238 6.329 1.00 62.78 113 ALA A CA 1
ATOM 880 C C . ALA A 1 113 ? -6.362 7.502 7.268 1.00 62.78 113 ALA A C 1
ATOM 882 O O . ALA A 1 113 ? -6.576 8.644 7.673 1.00 62.78 113 ALA A O 1
ATOM 883 N N . LEU A 1 114 ? -7.134 6.467 7.603 1.00 67.75 114 LEU A N 1
ATOM 884 C CA . LEU A 1 114 ? -8.275 6.610 8.508 1.00 67.75 114 LEU A CA 1
ATOM 885 C C . LEU A 1 114 ? -8.130 5.717 9.719 1.00 67.75 114 LEU A C 1
ATOM 887 O O . LEU A 1 114 ? -7.752 4.549 9.612 1.00 67.75 114 LEU A O 1
ATOM 891 N N . LYS A 1 115 ? -8.420 6.316 10.875 1.00 65.88 115 LYS A N 1
ATOM 892 C CA . LYS A 1 115 ? -8.355 5.644 12.159 1.00 65.88 115 LYS A CA 1
ATOM 893 C C . LYS A 1 115 ? -9.474 4.610 12.225 1.00 65.88 115 LYS A C 1
ATOM 895 O O . LYS A 1 115 ? -10.641 4.968 12.133 1.00 65.88 115 LYS A O 1
ATOM 900 N N . THR A 1 116 ? -9.113 3.346 12.372 1.00 59.75 116 THR A N 1
ATOM 901 C CA . THR A 1 116 ? -10.071 2.268 12.639 1.00 59.75 116 THR A CA 1
ATOM 902 C C . THR A 1 116 ? -10.306 2.234 14.148 1.00 59.75 116 THR A C 1
ATOM 904 O O . THR A 1 116 ? -9.317 2.233 14.888 1.00 59.75 116 THR A O 1
ATOM 907 N N . SER A 1 117 ? -11.570 2.281 14.588 1.00 54.25 117 SER A N 1
ATOM 908 C CA . SER A 1 117 ? -11.963 2.256 16.010 1.00 54.25 117 SER A CA 1
ATOM 909 C C . SER A 1 117 ? -11.410 1.042 16.746 1.00 54.25 117 SER A C 1
ATOM 911 O O . SER A 1 117 ? -11.510 -0.059 16.155 1.00 54.25 117 SER A O 1
#

InterPro domains:
  IPR029132 Choloylglycine hydrolase/NAAA C-terminal [PF02275] (30-102)

pLDDT: mean 80.14, std 15.6, range [45.72, 96.94]

Radius of gyration: 15.91 Å; Cα contacts (8 Å, |Δi|>4): 175; chains: 1; bounding box: 45×34×42 Å

Nearest PDB structures (foldseek):
  6dxw-assembly4_D  TM=9.019E-01  e=1.207E-05  Homo sapiens
  6dxx-assembly3_F  TM=9.772E-01  e=2.151E-05  Homo sapiens
  6dxy-assembly2_D  TM=9.736E-01  e=2.415E-05  Mus musculus
  6dy2-assembly2_D  TM=9.774E-01  e=2.871E-05  Cavia porcellus
  6dxz-assembly1_B  TM=9.713E-01  e=4.302E-05  Oryctolagus cuniculus

Mean predicted aligned error: 7.82 Å

Solvent-accessible surface area (backbone atoms only — not comparable to full-atom values): 7088 Å² total; per-residue (Å²): 136,61,69,68,57,40,53,47,52,59,42,39,75,52,53,64,73,69,35,72,88,57,54,82,47,84,73,67,49,55,51,76,49,76,50,66,48,100,84,65,48,61,46,78,50,70,50,87,48,57,94,60,47,74,61,53,60,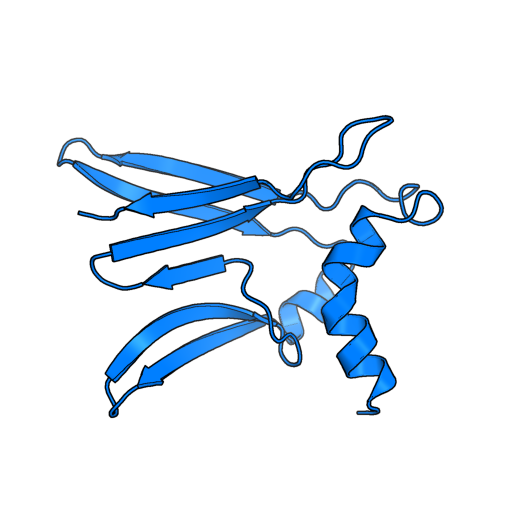73,37,53,40,80,45,75,44,62,56,94,93,36,75,61,34,39,32,53,34,44,69,73,39,88,68,77,50,30,37,36,30,80,84,42,31,42,39,43,60,29,79,50,86,48,94,97,49,91,55,80,62,49,70,51,70,48,74,34,117